Protein AF-W2NKJ3-F1 (afdb_monomer_lite)

pLDDT: mean 84.45, std 15.02, range [39.69, 95.44]

Structure (mmCIF, N/CA/C/O backbone):
data_AF-W2NKJ3-F1
#
_entry.id   AF-W2NKJ3-F1
#
loop_
_atom_site.group_PDB
_atom_site.id
_atom_site.type_symbol
_atom_site.label_atom_id
_atom_site.label_alt_id
_atom_site.label_comp_id
_atom_site.label_asym_id
_atom_site.label_entity_id
_atom_site.label_seq_id
_atom_site.pdbx_PDB_ins_code
_atom_site.Cartn_x
_atom_site.Cartn_y
_atom_site.Cartn_z
_atom_site.occupancy
_atom_site.B_iso_or_equiv
_atom_site.auth_seq_id
_atom_site.auth_comp_id
_atom_site.auth_asym_id
_atom_site.auth_atom_id
_atom_site.pdbx_PDB_model_num
ATOM 1 N N . MET A 1 1 ? -18.897 10.931 -2.463 1.00 39.69 1 MET A N 1
ATOM 2 C CA . MET A 1 1 ? -17.578 11.492 -2.838 1.00 39.69 1 MET A CA 1
ATOM 3 C C . MET A 1 1 ? -16.526 10.407 -2.684 1.00 39.69 1 MET A C 1
ATOM 5 O O . MET A 1 1 ? -16.371 9.887 -1.587 1.00 39.69 1 MET A O 1
ATOM 9 N N . ARG A 1 2 ? -15.848 10.015 -3.770 1.00 42.03 2 ARG A N 1
ATOM 10 C CA . ARG A 1 2 ? -14.704 9.092 -3.706 1.00 42.03 2 ARG A CA 1
ATOM 11 C C . ARG A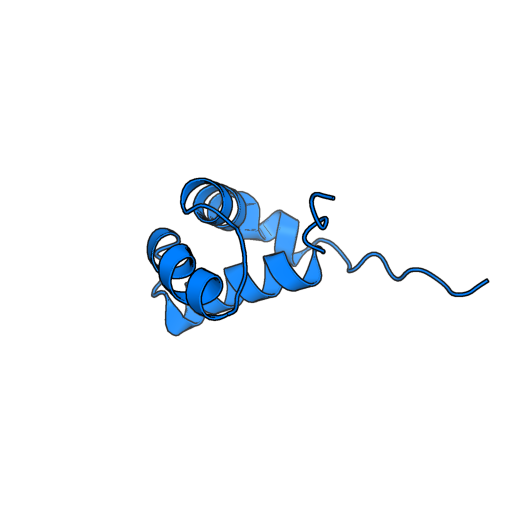 1 2 ? -13.551 9.886 -3.089 1.00 42.03 2 ARG A C 1
ATOM 13 O O . ARG A 1 2 ? -13.012 10.764 -3.752 1.00 42.03 2 ARG A O 1
ATOM 20 N N . GLN A 1 3 ? -13.257 9.665 -1.810 1.00 53.31 3 GLN A N 1
ATOM 21 C CA . GLN A 1 3 ? -12.116 10.304 -1.152 1.00 53.31 3 GLN A CA 1
ATOM 22 C C . GLN A 1 3 ? -10.856 9.878 -1.911 1.00 53.31 3 GLN A C 1
ATOM 24 O O . GLN A 1 3 ? -10.547 8.687 -1.985 1.00 53.31 3 GLN A O 1
ATOM 29 N N . ALA A 1 4 ? -10.184 10.828 -2.561 1.00 65.06 4 ALA A N 1
ATOM 30 C CA . ALA A 1 4 ? -8.943 10.546 -3.260 1.00 65.06 4 ALA A CA 1
ATOM 31 C C . ALA A 1 4 ? -7.926 10.068 -2.221 1.00 65.06 4 ALA A C 1
ATOM 33 O O . ALA A 1 4 ? -7.622 10.773 -1.263 1.00 65.06 4 ALA A O 1
ATOM 34 N N . ILE A 1 5 ? -7.441 8.836 -2.370 1.00 75.62 5 ILE A N 1
ATOM 35 C CA . ILE A 1 5 ? -6.396 8.331 -1.486 1.00 75.62 5 ILE A CA 1
ATOM 36 C C . ILE A 1 5 ? -5.115 9.076 -1.817 1.00 75.62 5 ILE A C 1
ATOM 38 O O . ILE A 1 5 ? -4.558 8.915 -2.909 1.00 75.62 5 ILE A O 1
ATOM 42 N N . ASP A 1 6 ? -4.691 9.888 -0.857 1.00 85.88 6 ASP A N 1
ATOM 43 C CA . ASP A 1 6 ? -3.458 10.649 -0.921 1.00 85.88 6 ASP A CA 1
ATOM 44 C C . ASP A 1 6 ? -2.239 9.726 -1.089 1.00 85.88 6 ASP A C 1
ATOM 46 O O . ASP A 1 6 ? -2.252 8.549 -0.707 1.00 85.88 6 ASP A O 1
ATOM 50 N N . ILE A 1 7 ? -1.175 10.257 -1.684 1.00 88.00 7 ILE A N 1
ATOM 51 C CA . ILE A 1 7 ? 0.070 9.531 -1.928 1.00 88.00 7 ILE A CA 1
ATOM 52 C C . ILE A 1 7 ? 0.674 8.998 -0.624 1.00 88.00 7 ILE A C 1
ATOM 54 O O . ILE A 1 7 ? 1.130 7.856 -0.609 1.00 88.00 7 ILE A O 1
ATOM 58 N N . THR A 1 8 ? 0.536 9.734 0.483 1.00 89.56 8 THR A N 1
ATOM 59 C CA . THR A 1 8 ? 0.965 9.314 1.827 1.00 89.56 8 THR A CA 1
ATOM 60 C C . THR A 1 8 ? 0.331 7.982 2.235 1.00 89.56 8 THR A C 1
ATOM 62 O O . THR A 1 8 ? 1.015 7.057 2.670 1.00 89.56 8 THR A O 1
ATOM 65 N N . LYS A 1 9 ? -0.977 7.824 1.997 1.00 90.94 9 LYS A N 1
ATOM 66 C CA . LYS A 1 9 ? -1.705 6.576 2.272 1.00 90.94 9 LYS A CA 1
ATOM 67 C C . LYS A 1 9 ? -1.264 5.432 1.355 1.00 90.94 9 LYS A C 1
ATOM 69 O O . LYS A 1 9 ? -1.189 4.277 1.771 1.00 90.94 9 LYS A O 1
ATOM 74 N N . LYS A 1 10 ? -0.940 5.724 0.093 1.00 92.25 10 LYS A N 1
ATOM 75 C CA . LYS A 1 10 ? -0.407 4.699 -0.823 1.00 92.25 10 LYS A CA 1
ATOM 76 C C . LYS A 1 10 ? 0.973 4.218 -0.374 1.00 92.25 10 LYS A C 1
ATOM 78 O O . LYS A 1 10 ? 1.237 3.019 -0.428 1.00 92.25 10 LYS A O 1
ATOM 83 N N . GLN A 1 11 ? 1.823 5.135 0.088 1.00 93.62 11 GLN A N 1
ATOM 84 C CA . GLN A 1 11 ? 3.146 4.826 0.636 1.00 93.62 11 GLN A CA 1
ATOM 85 C C . GLN A 1 11 ? 3.042 3.998 1.920 1.00 93.62 11 GLN A C 1
ATOM 87 O O . GLN A 1 11 ? 3.723 2.982 2.041 1.00 93.62 11 GLN A O 1
ATOM 92 N N . GLU A 1 12 ? 2.129 4.357 2.826 1.00 93.62 12 GLU A N 1
ATOM 93 C CA . GLU A 1 12 ? 1.830 3.579 4.035 1.00 93.62 12 GLU A CA 1
ATOM 94 C C . GLU A 1 12 ? 1.434 2.136 3.691 1.00 93.62 12 GLU A C 1
ATOM 96 O O . GLU A 1 12 ? 1.992 1.181 4.235 1.00 93.62 12 GLU A O 1
ATOM 101 N N . ALA A 1 13 ? 0.535 1.961 2.719 1.00 93.56 13 ALA A N 1
ATOM 102 C CA . ALA A 1 13 ? 0.132 0.640 2.257 1.00 93.56 13 ALA A CA 1
ATOM 103 C C . ALA A 1 13 ? 1.296 -0.169 1.670 1.00 93.56 13 ALA A C 1
ATOM 105 O O . ALA A 1 13 ? 1.421 -1.360 1.955 1.00 93.56 13 ALA A O 1
ATOM 106 N N . ILE A 1 14 ? 2.159 0.454 0.863 1.00 94.56 14 ILE A N 1
ATOM 107 C CA . ILE A 1 14 ? 3.345 -0.200 0.290 1.00 94.56 14 ILE A CA 1
ATOM 108 C C . ILE A 1 14 ? 4.317 -0.627 1.389 1.00 94.56 14 ILE A C 1
ATOM 110 O O . ILE A 1 14 ? 4.795 -1.763 1.362 1.00 94.56 14 ILE A O 1
ATOM 114 N N . LYS A 1 15 ? 4.579 0.253 2.361 1.00 94.88 15 LYS A N 1
ATOM 115 C CA . LYS A 1 15 ? 5.453 -0.041 3.498 1.00 94.88 15 LYS A CA 1
ATOM 116 C C . LYS A 1 15 ? 4.911 -1.220 4.302 1.00 94.88 15 LYS A C 1
ATOM 118 O O . LYS A 1 15 ? 5.628 -2.193 4.521 1.00 94.88 15 LYS A O 1
ATOM 123 N N . TRP A 1 16 ? 3.616 -1.199 4.621 1.00 95.44 16 TRP A N 1
ATOM 124 C CA . TRP A 1 16 ? 2.958 -2.305 5.312 1.00 95.44 16 TRP A CA 1
ATOM 125 C C . TRP A 1 16 ? 3.049 -3.616 4.523 1.00 95.44 16 TRP A C 1
ATOM 127 O O . TRP A 1 16 ? 3.345 -4.658 5.104 1.00 95.44 16 TRP A O 1
ATOM 137 N N . ILE A 1 17 ? 2.853 -3.592 3.197 1.00 94.62 17 ILE A N 1
ATOM 138 C CA . ILE A 1 17 ? 2.994 -4.794 2.355 1.00 94.62 17 ILE A CA 1
ATOM 139 C C . ILE A 1 17 ? 4.414 -5.365 2.446 1.00 94.62 17 ILE A C 1
ATOM 141 O O . ILE A 1 17 ? 4.556 -6.584 2.538 1.00 94.62 17 ILE A O 1
ATOM 145 N N . GLY A 1 18 ? 5.445 -4.515 2.422 1.00 93.38 18 GLY A N 1
ATOM 146 C CA . GLY A 1 18 ? 6.845 -4.935 2.513 1.00 93.38 18 GLY A CA 1
ATOM 147 C C . GLY A 1 18 ? 7.230 -5.496 3.884 1.00 93.38 18 GLY A C 1
ATOM 148 O O . GLY A 1 18 ? 7.870 -6.540 3.946 1.00 93.38 18 GLY A O 1
ATOM 149 N N . GLU A 1 19 ? 6.807 -4.836 4.962 1.00 93.50 19 GLU A N 1
ATOM 150 C CA . GLU A 1 19 ? 7.222 -5.165 6.333 1.00 93.50 19 GLU A CA 1
ATOM 151 C C . GLU A 1 19 ? 6.337 -6.241 6.981 1.00 93.50 19 GLU A C 1
ATOM 153 O O . GLU A 1 19 ? 6.832 -7.242 7.487 1.00 93.50 19 GLU A O 1
ATOM 158 N N . GLN A 1 20 ? 5.016 -6.051 6.947 1.00 90.88 20 GLN A N 1
ATOM 159 C CA . GLN A 1 20 ? 4.029 -6.893 7.642 1.00 90.88 20 GLN A CA 1
ATOM 160 C C . GLN A 1 20 ? 3.368 -7.897 6.687 1.00 90.88 20 GLN A C 1
ATOM 162 O O . GLN A 1 20 ? 3.048 -9.029 7.048 1.00 90.88 20 GLN A O 1
ATOM 167 N N . GLY A 1 21 ? 3.162 -7.490 5.433 1.00 86.69 21 GLY A N 1
ATOM 168 C CA . GLY A 1 21 ? 2.519 -8.305 4.404 1.00 86.69 21 GLY A CA 1
ATOM 169 C C . GLY A 1 21 ? 3.422 -9.382 3.797 1.00 86.69 21 GLY A C 1
ATOM 170 O O . GLY A 1 21 ? 2.918 -10.242 3.066 1.00 86.69 21 GLY A O 1
ATOM 171 N N . GLY A 1 22 ? 4.731 -9.359 4.073 1.00 90.69 22 GLY A N 1
ATOM 172 C CA . GLY A 1 22 ? 5.715 -10.271 3.479 1.00 90.69 22 GLY A CA 1
ATOM 173 C C . GLY A 1 22 ? 5.819 -10.136 1.955 1.00 90.69 22 GLY A C 1
ATOM 174 O O . GLY A 1 22 ? 5.998 -11.127 1.254 1.00 90.69 22 GLY A O 1
ATOM 175 N N . GLY A 1 23 ? 5.589 -8.933 1.422 1.00 89.38 23 GLY A N 1
ATOM 176 C CA . GLY A 1 23 ? 5.560 -8.650 -0.015 1.00 89.38 23 GLY A CA 1
ATOM 177 C C . GLY A 1 23 ? 4.274 -9.075 -0.737 1.00 89.38 23 GLY A C 1
ATOM 178 O O . GLY A 1 23 ? 4.183 -8.937 -1.959 1.00 89.38 23 GLY A O 1
ATOM 179 N N . VAL A 1 24 ? 3.258 -9.573 -0.018 1.00 90.44 24 VAL A N 1
ATOM 180 C CA . VAL A 1 24 ? 1.999 -10.050 -0.614 1.00 90.44 24 VAL A CA 1
ATOM 181 C C . VAL A 1 24 ? 0.921 -8.967 -0.553 1.00 90.44 24 VAL A C 1
ATOM 183 O O . VAL A 1 24 ? 0.200 -8.826 0.435 1.00 90.44 24 VAL A O 1
ATOM 186 N N . ALA A 1 25 ? 0.741 -8.240 -1.657 1.00 90.06 25 ALA A N 1
ATOM 187 C CA . ALA A 1 25 ? -0.216 -7.132 -1.753 1.00 90.06 25 ALA A CA 1
ATOM 188 C C . ALA A 1 25 ? -1.676 -7.515 -1.441 1.00 90.06 25 ALA A C 1
ATOM 190 O O . ALA A 1 25 ? -2.429 -6.710 -0.898 1.00 90.06 25 ALA A O 1
ATOM 191 N N . SER A 1 26 ? -2.091 -8.752 -1.729 1.00 88.25 26 SER A N 1
ATOM 192 C CA . SER A 1 26 ? -3.455 -9.222 -1.438 1.00 88.25 26 SER A CA 1
ATOM 193 C C . SER A 1 26 ? -3.781 -9.254 0.061 1.00 88.25 26 SER A C 1
ATOM 195 O O . SER A 1 26 ? -4.954 -9.191 0.420 1.00 88.25 26 SER A O 1
ATOM 197 N N . ARG A 1 27 ? -2.766 -9.309 0.940 1.00 90.81 27 ARG A N 1
ATOM 198 C CA . ARG A 1 27 ? -2.950 -9.265 2.401 1.00 90.81 27 ARG A CA 1
ATOM 199 C C . ARG A 1 27 ? -3.291 -7.867 2.917 1.00 90.81 27 ARG A C 1
ATOM 201 O O . ARG A 1 27 ? -3.874 -7.751 3.990 1.00 90.81 27 ARG A O 1
ATOM 208 N N . ALA A 1 28 ? -2.988 -6.822 2.146 1.00 92.19 28 ALA A N 1
ATOM 209 C CA . ALA A 1 28 ? -3.286 -5.445 2.524 1.00 92.19 28 ALA A CA 1
ATOM 210 C C . ALA A 1 28 ? -4.796 -5.165 2.524 1.00 92.19 28 ALA A C 1
ATOM 212 O O . ALA A 1 28 ? -5.299 -4.515 3.432 1.00 92.19 28 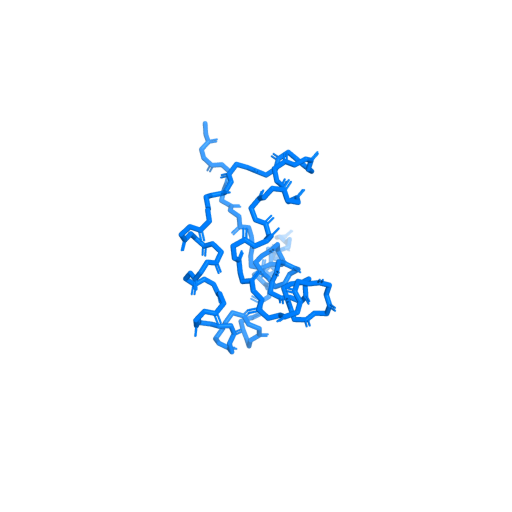ALA A O 1
ATOM 213 N N . ALA A 1 29 ? -5.548 -5.718 1.568 1.00 90.88 29 ALA A N 1
ATOM 214 C CA . ALA A 1 29 ? -6.986 -5.468 1.449 1.00 90.88 29 ALA A CA 1
ATOM 215 C C . ALA A 1 29 ? -7.797 -5.784 2.725 1.00 90.88 29 ALA A C 1
ATOM 217 O O . ALA A 1 29 ? -8.488 -4.889 3.212 1.00 90.88 29 ALA A O 1
ATOM 218 N N . PRO A 1 30 ? -7.724 -6.991 3.326 1.00 92.00 30 PRO A N 1
ATOM 219 C CA . PRO A 1 30 ? -8.447 -7.265 4.568 1.00 92.00 30 PRO A CA 1
ATOM 220 C C . PRO A 1 30 ? -7.917 -6.463 5.766 1.00 92.00 30 PRO A C 1
ATOM 222 O O . PRO A 1 30 ? -8.689 -6.190 6.682 1.00 92.00 30 PRO A O 1
ATOM 225 N N . HIS A 1 31 ? -6.637 -6.075 5.778 1.00 91.81 31 HIS A N 1
ATOM 226 C CA . HIS A 1 31 ? -6.065 -5.243 6.839 1.00 91.81 31 HIS A CA 1
ATOM 227 C C . HIS A 1 31 ? -6.614 -3.810 6.785 1.00 91.81 31 HIS A C 1
ATOM 229 O O . HIS A 1 31 ? -7.254 -3.356 7.731 1.00 91.81 31 HIS A O 1
ATOM 235 N N . PHE A 1 32 ? -6.457 -3.126 5.651 1.00 91.00 32 PHE A N 1
ATOM 236 C CA . PHE A 1 32 ? -6.889 -1.736 5.488 1.00 91.00 32 PHE A CA 1
ATOM 237 C C . PHE A 1 32 ? -8.414 -1.584 5.443 1.00 91.00 32 PHE A C 1
ATOM 239 O O . PHE A 1 32 ? -8.934 -0.565 5.893 1.00 91.00 32 PHE A O 1
ATOM 246 N N . ARG A 1 33 ? -9.158 -2.617 5.022 1.00 91.06 33 ARG A N 1
ATOM 247 C CA . ARG A 1 33 ? -10.624 -2.628 5.157 1.00 91.06 33 ARG A CA 1
ATOM 248 C C . ARG A 1 33 ? -11.069 -2.541 6.623 1.00 91.06 33 ARG A C 1
ATOM 250 O O . ARG A 1 33 ? -12.041 -1.849 6.904 1.00 91.06 33 ARG A O 1
ATOM 257 N N . LYS A 1 34 ? -10.353 -3.176 7.564 1.00 90.69 34 LYS A N 1
ATOM 258 C CA . LYS A 1 34 ? -10.629 -3.035 9.012 1.00 90.69 34 LYS A CA 1
ATOM 259 C C . LYS A 1 34 ? -10.333 -1.625 9.530 1.00 90.69 34 LYS A C 1
ATOM 261 O O . LYS A 1 34 ? -10.958 -1.196 10.489 1.00 90.69 34 LYS A O 1
ATOM 266 N N . LEU A 1 35 ? -9.423 -0.907 8.873 1.00 88.75 35 LEU A N 1
ATOM 267 C CA . LEU A 1 35 ? -9.107 0.500 9.141 1.00 88.75 35 LEU A CA 1
ATOM 268 C C . LEU A 1 35 ? -10.059 1.473 8.415 1.00 88.75 35 LEU A C 1
ATOM 270 O O . LEU A 1 35 ? -9.829 2.680 8.423 1.00 88.75 35 LEU A O 1
ATOM 274 N N . GLY A 1 36 ? -11.112 0.966 7.760 1.00 89.50 36 GLY A N 1
ATOM 275 C CA . GLY A 1 36 ? -12.113 1.775 7.059 1.00 89.50 36 GLY A CA 1
ATOM 276 C C . GLY A 1 36 ? -11.712 2.224 5.652 1.00 89.50 36 GLY A C 1
ATOM 277 O O . GLY A 1 36 ? -12.364 3.095 5.081 1.00 89.50 36 GLY A O 1
ATOM 278 N N . TRP A 1 37 ? -10.648 1.664 5.068 1.00 89.81 37 TRP A N 1
ATOM 279 C CA . TRP A 1 37 ? -10.258 1.990 3.697 1.00 89.81 37 TRP A CA 1
ATOM 280 C C . TRP A 1 37 ? -11.085 1.169 2.707 1.00 89.81 37 TRP A C 1
ATOM 282 O O . TRP A 1 37 ? -11.043 -0.063 2.714 1.00 89.81 37 TRP A O 1
ATOM 292 N N . ASP A 1 38 ? -11.786 1.852 1.805 1.00 88.44 38 ASP A N 1
ATOM 293 C CA . ASP A 1 38 ? -12.517 1.221 0.704 1.00 88.44 38 ASP A CA 1
ATOM 294 C C . ASP A 1 38 ? -11.607 1.043 -0.523 1.00 88.44 38 ASP A C 1
ATOM 296 O O . ASP A 1 38 ? -11.676 1.779 -1.509 1.00 88.44 38 ASP A O 1
ATOM 300 N N . VAL A 1 39 ? -10.660 0.105 -0.413 1.00 88.19 39 VAL A N 1
ATOM 301 C CA . VAL A 1 39 ? -9.668 -0.200 -1.455 1.00 88.19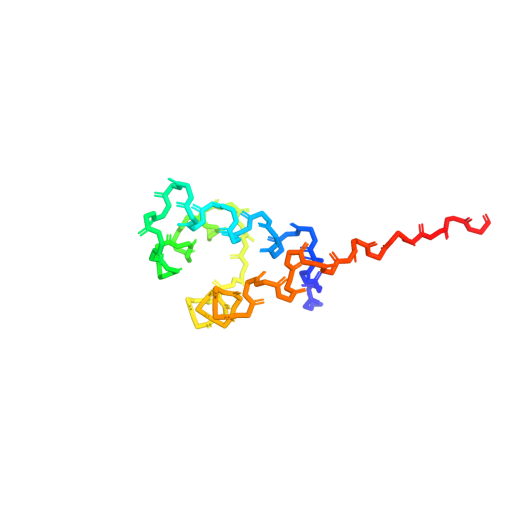 39 VAL A CA 1
ATOM 302 C C . VAL A 1 39 ? -9.647 -1.693 -1.727 1.00 88.19 39 VAL A C 1
ATOM 304 O O . VAL A 1 39 ? -9.485 -2.512 -0.822 1.00 88.19 39 VAL A O 1
ATOM 307 N N . ASP A 1 40 ? -9.774 -2.056 -2.999 1.00 89.56 40 ASP A N 1
ATOM 308 C CA . ASP A 1 40 ? -9.742 -3.448 -3.421 1.00 89.56 40 ASP A CA 1
ATOM 309 C C . ASP A 1 40 ? -8.312 -4.018 -3.506 1.00 89.56 40 ASP A C 1
ATOM 311 O O . ASP A 1 40 ? -7.303 -3.317 -3.640 1.00 89.56 40 ASP A O 1
ATOM 315 N N . ALA A 1 41 ? -8.216 -5.348 -3.466 1.00 89.31 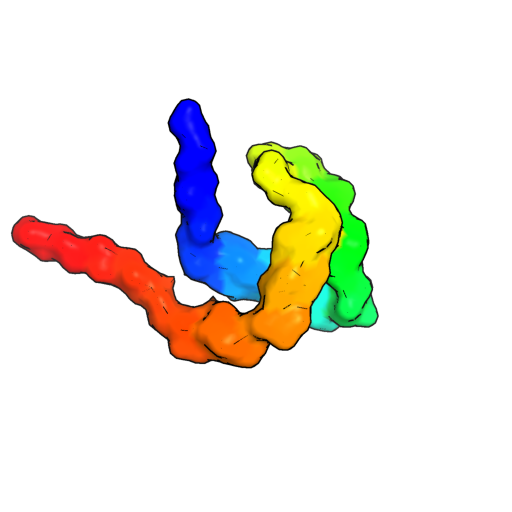41 ALA A N 1
ATOM 316 C CA . ALA A 1 41 ? -6.938 -6.048 -3.567 1.00 89.31 41 ALA A CA 1
ATOM 317 C C . ALA A 1 41 ? -6.223 -5.807 -4.911 1.00 89.31 41 ALA A C 1
ATOM 319 O O . ALA A 1 41 ? -4.996 -5.902 -4.983 1.00 89.31 41 ALA A O 1
ATOM 320 N N . SER A 1 42 ? -6.957 -5.512 -5.991 1.00 92.62 42 SER A N 1
ATOM 321 C CA . SER A 1 42 ? -6.364 -5.156 -7.287 1.00 92.62 42 SER A CA 1
ATOM 322 C C . SER A 1 42 ? -5.625 -3.823 -7.246 1.00 92.62 42 SER A C 1
ATOM 324 O O . SER A 1 42 ? -4.578 -3.689 -7.880 1.00 92.62 42 SER A O 1
ATOM 326 N N . THR A 1 43 ? -6.125 -2.857 -6.486 1.00 92.31 43 THR A N 1
ATOM 327 C CA . THR A 1 43 ? -5.526 -1.535 -6.325 1.00 92.31 43 THR A CA 1
ATOM 328 C C . THR A 1 43 ? -4.251 -1.635 -5.501 1.00 92.31 43 THR A C 1
ATOM 330 O O . THR A 1 43 ? -3.218 -1.135 -5.944 1.00 92.31 43 THR A O 1
ATOM 333 N N . PHE A 1 44 ? -4.258 -2.397 -4.400 1.00 93.12 44 PHE A N 1
ATOM 334 C CA . PHE A 1 44 ? -3.026 -2.707 -3.663 1.00 93.12 44 PHE A CA 1
ATOM 335 C C . PHE A 1 44 ? -1.988 -3.420 -4.538 1.00 93.12 44 PHE A C 1
ATOM 337 O O . PHE A 1 44 ? -0.808 -3.078 -4.496 1.00 93.12 44 PHE A O 1
ATOM 344 N N . ARG A 1 45 ? -2.409 -4.365 -5.394 1.00 94.25 45 ARG A N 1
ATOM 345 C CA . ARG A 1 45 ? -1.509 -5.012 -6.368 1.00 94.25 45 ARG A CA 1
ATOM 346 C C . ARG A 1 45 ? -0.903 -4.017 -7.361 1.00 94.25 45 ARG A C 1
ATOM 348 O O . ARG A 1 45 ? 0.286 -4.118 -7.657 1.00 94.25 45 ARG A O 1
ATOM 355 N N . LYS A 1 46 ? -1.687 -3.054 -7.860 1.00 94.00 46 LYS A N 1
ATOM 356 C CA . LYS A 1 46 ? -1.184 -1.983 -8.738 1.00 94.00 46 LYS A CA 1
ATOM 357 C C . LYS A 1 46 ? -0.170 -1.098 -8.014 1.00 94.00 46 LYS A C 1
ATOM 359 O O . LYS A 1 46 ? 0.883 -0.816 -8.579 1.00 94.00 46 LYS A O 1
ATOM 364 N N . TRP A 1 47 ? -0.452 -0.699 -6.774 1.00 93.69 47 TRP A N 1
ATOM 365 C CA . TRP A 1 47 ? 0.485 0.101 -5.980 1.00 93.69 47 TRP A CA 1
ATOM 366 C C . TRP A 1 47 ? 1.775 -0.653 -5.689 1.00 93.69 47 TRP A C 1
ATOM 368 O O . TRP A 1 47 ? 2.848 -0.092 -5.851 1.00 93.69 47 TRP A O 1
ATOM 378 N N . TRP A 1 48 ? 1.687 -1.939 -5.352 1.00 94.69 48 TRP A N 1
ATOM 379 C CA . TRP A 1 48 ? 2.867 -2.768 -5.124 1.00 94.69 48 TRP A CA 1
ATOM 380 C C . TRP A 1 48 ? 3.728 -2.939 -6.382 1.00 94.69 48 TRP A C 1
ATOM 382 O O . TRP A 1 48 ? 4.953 -2.909 -6.298 1.00 94.69 48 TRP A O 1
ATOM 392 N N . ARG A 1 49 ? 3.104 -3.080 -7.559 1.00 94.69 49 ARG A N 1
ATOM 393 C CA . ARG A 1 49 ? 3.828 -3.137 -8.838 1.00 94.69 49 ARG A CA 1
ATOM 394 C C . ARG A 1 49 ? 4.547 -1.822 -9.146 1.00 94.69 49 ARG A C 1
ATOM 396 O O . ARG A 1 49 ? 5.677 -1.854 -9.607 1.00 94.69 49 ARG A O 1
ATOM 403 N N . ASN A 1 50 ? 3.909 -0.692 -8.849 1.00 94.06 50 ASN A N 1
ATOM 404 C CA . ASN A 1 50 ? 4.447 0.649 -9.095 1.00 94.06 50 ASN A CA 1
ATOM 405 C C . ASN A 1 50 ? 5.076 1.268 -7.835 1.00 94.06 50 ASN A C 1
ATOM 407 O O . ASN A 1 50 ? 5.108 2.493 -7.696 1.00 94.06 50 ASN A O 1
ATOM 411 N N . LYS A 1 51 ? 5.531 0.437 -6.888 1.00 93.50 51 LYS A N 1
ATOM 412 C CA . LYS A 1 51 ? 5.906 0.889 -5.543 1.00 93.50 51 LYS A CA 1
ATOM 413 C C . LYS A 1 51 ? 7.044 1.897 -5.545 1.00 93.50 51 LYS A C 1
ATOM 415 O O . LYS A 1 51 ? 6.998 2.843 -4.777 1.00 93.50 51 LYS A O 1
ATOM 420 N N . GLU A 1 52 ? 8.015 1.734 -6.435 1.00 93.25 52 GLU A N 1
ATOM 421 C CA . GLU A 1 52 ? 9.162 2.638 -6.553 1.00 93.25 52 GLU A CA 1
ATOM 422 C C . GLU A 1 52 ? 8.715 4.042 -6.961 1.00 93.25 52 GLU A C 1
ATOM 424 O O . GLU A 1 52 ? 9.067 5.013 -6.301 1.00 93.25 52 GLU A O 1
ATOM 429 N N . ALA A 1 53 ? 7.840 4.149 -7.966 1.00 92.12 53 ALA A N 1
ATOM 430 C CA . ALA A 1 53 ? 7.282 5.428 -8.395 1.00 92.12 53 ALA A CA 1
ATOM 431 C C . ALA A 1 53 ? 6.423 6.085 -7.302 1.00 92.12 53 ALA A C 1
ATOM 433 O O . ALA A 1 53 ? 6.470 7.298 -7.121 1.00 92.12 53 ALA A O 1
ATOM 434 N N . ILE A 1 54 ? 5.647 5.294 -6.554 1.00 91.50 54 ILE A N 1
ATOM 435 C CA . ILE A 1 54 ? 4.799 5.809 -5.469 1.00 91.50 54 ILE A CA 1
ATOM 436 C C . ILE A 1 54 ? 5.637 6.244 -4.259 1.00 91.50 54 ILE A C 1
ATOM 438 O O . ILE A 1 54 ? 5.317 7.253 -3.640 1.00 91.50 54 ILE A O 1
ATOM 442 N N . MET A 1 55 ? 6.707 5.519 -3.931 1.00 89.81 55 MET A N 1
ATOM 443 C CA . MET A 1 55 ? 7.632 5.873 -2.849 1.00 89.81 55 MET A CA 1
ATOM 444 C C . MET A 1 55 ? 8.522 7.069 -3.209 1.00 89.81 55 MET A C 1
ATOM 446 O O . MET A 1 55 ? 8.874 7.839 -2.324 1.00 89.81 55 MET A O 1
ATOM 450 N N . ALA A 1 56 ? 8.858 7.245 -4.490 1.00 90.44 56 ALA A N 1
ATOM 451 C CA . ALA A 1 56 ? 9.603 8.406 -4.982 1.00 90.44 56 ALA A CA 1
ATOM 452 C C . ALA A 1 56 ? 8.729 9.662 -5.154 1.00 90.44 56 ALA A C 1
ATOM 454 O O . ALA A 1 56 ? 9.250 10.775 -5.224 1.00 90.44 56 ALA A O 1
ATOM 455 N N . ALA A 1 57 ? 7.406 9.504 -5.241 1.00 87.38 57 ALA A N 1
ATOM 456 C CA . ALA A 1 57 ? 6.488 10.628 -5.336 1.00 87.38 57 ALA A CA 1
ATOM 457 C C . ALA A 1 57 ? 6.465 11.421 -4.021 1.00 87.38 57 ALA A C 1
ATOM 459 O O . ALA A 1 57 ? 6.276 10.859 -2.943 1.00 87.38 57 ALA A O 1
ATOM 4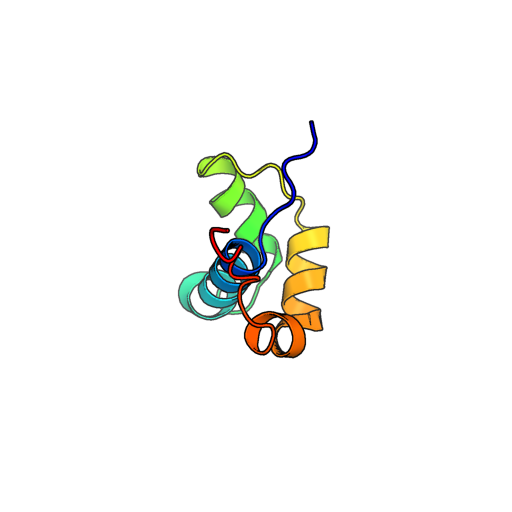60 N N . GLN A 1 58 ? 6.622 12.741 -4.107 1.00 74.19 58 GLN A N 1
ATOM 461 C CA . GLN A 1 58 ? 6.481 13.603 -2.937 1.00 74.19 58 GLN A CA 1
ATOM 462 C C . GLN A 1 58 ? 4.997 13.740 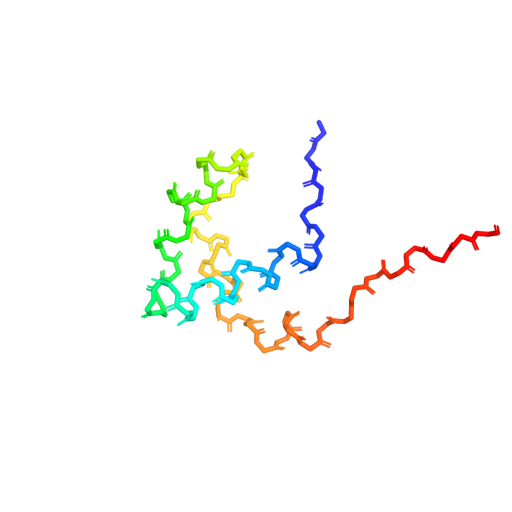-2.555 1.00 74.19 58 GLN A C 1
ATOM 464 O O . GLN A 1 58 ? 4.150 13.826 -3.454 1.00 74.19 58 GLN A O 1
ATOM 469 N N . PRO A 1 59 ? 4.670 13.787 -1.246 1.00 68.06 59 PRO A N 1
ATOM 470 C CA . PRO A 1 59 ? 3.377 14.271 -0.781 1.00 68.06 59 PRO A CA 1
ATOM 471 C C . PRO A 1 59 ? 3.098 15.600 -1.458 1.00 68.06 59 PRO A C 1
ATOM 473 O O . PRO A 1 59 ? 3.957 16.482 -1.445 1.00 68.06 59 PRO A O 1
ATOM 476 N N . GLN A 1 60 ? 1.937 15.741 -2.096 1.00 59.47 60 GLN A N 1
ATOM 477 C CA . GLN A 1 60 ? 1.555 17.050 -2.602 1.00 59.47 60 GLN A CA 1
ATOM 478 C C . GLN A 1 60 ? 1.236 17.900 -1.379 1.00 59.47 60 GLN A C 1
ATOM 480 O O . GLN A 1 60 ? 0.129 17.857 -0.850 1.00 59.47 60 GLN A O 1
ATOM 485 N N . THR A 1 61 ? 2.250 18.602 -0.875 1.00 50.62 61 THR A N 1
ATOM 486 C CA . THR A 1 61 ? 2.093 19.617 0.154 1.00 50.62 61 THR A CA 1
ATOM 487 C C . THR A 1 61 ? 1.155 20.654 -0.433 1.00 50.62 61 THR A C 1
ATOM 489 O O . THR A 1 61 ? 1.552 21.440 -1.294 1.00 50.62 61 THR A O 1
ATOM 492 N N . ILE A 1 62 ? -0.110 20.623 -0.017 1.00 55.66 62 ILE A N 1
ATOM 493 C CA . ILE A 1 62 ? -1.020 21.739 -0.236 1.00 55.66 62 ILE A CA 1
ATOM 494 C C . ILE A 1 62 ? -0.378 22.891 0.533 1.00 55.66 62 ILE A C 1
ATOM 496 O O . ILE A 1 62 ? -0.393 22.919 1.763 1.00 55.66 62 ILE A O 1
ATOM 500 N N . LYS A 1 63 ? 0.322 23.758 -0.196 1.00 42.94 63 LYS A N 1
ATOM 501 C CA . LYS A 1 63 ? 0.924 24.966 0.349 1.00 42.94 63 LYS A CA 1
ATOM 502 C C . LYS A 1 63 ? -0.243 25.831 0.843 1.00 42.94 63 LYS A C 1
ATOM 504 O O . LYS A 1 63 ? -1.142 26.072 0.040 1.00 42.94 63 LYS A O 1
ATOM 509 N N . PRO A 1 64 ? -0.301 26.218 2.127 1.00 53.66 64 PRO A N 1
ATOM 510 C CA . PRO A 1 64 ? -1.285 27.204 2.546 1.00 53.66 64 PRO A CA 1
ATOM 511 C C . PRO A 1 64 ? -0.948 28.529 1.844 1.00 53.66 64 PRO A C 1
ATOM 513 O O . PRO A 1 64 ? 0.222 28.924 1.840 1.00 53.66 64 PRO A O 1
ATOM 516 N N . ASP A 1 65 ? -1.953 29.122 1.191 1.00 53.31 65 ASP A N 1
ATOM 517 C CA . ASP A 1 65 ? -1.921 30.491 0.650 1.00 53.31 65 ASP A CA 1
ATOM 518 C C . ASP A 1 65 ? -1.686 31.527 1.761 1.00 53.31 65 ASP A C 1
ATOM 520 O O . ASP A 1 65 ? -2.209 31.323 2.886 1.00 53.31 65 ASP A O 1
#

Radius of gyration: 12.2 Å; chains: 1; bounding box: 27×41×18 Å

Sequence (65 aa):
MRQAIDITKKQEAIKWIGEQGGGVASRAAPHFRKLGWDVDASTFRKWWRNKEAIMAAQPQTIKPD

Secondary structure (DSSP, 8-state):
------HHHHHHHHHHHHHTSTT-GGGHHHHHHHTT----HHHHHHHHHTHHHHHHSPP------

Foldseek 3Di:
DPPPDFLVNLLVLLVCCVPVVVVQLQVSVVVVVVVVDPDHSVVSVVSSVCVVVSNPDDGPPPPDD

Organism: Phytophthora nicotianae (NCBI:txid4792)